Protein AF-A0A916RZM3-F1 (afdb_monomer_lite)

Radius of gyration: 15.5 Å; chains: 1; bounding box: 49×30×32 Å

Foldseek 3Di:
DPPPPPPPQFKDQQQFTKDFPDADVVQQKTWIATPVPRDTDIDRVVRIDSHHDPDDDDPDPPCPDPPPD

Structure (mmCIF, N/CA/C/O backbone):
data_AF-A0A916RZM3-F1
#
_entry.id   AF-A0A916RZM3-F1
#
loop_
_atom_site.group_PDB
_atom_site.id
_atom_site.type_symbol
_atom_site.label_atom_id
_atom_site.label_alt_id
_atom_site.label_comp_id
_atom_site.label_asym_id
_atom_site.label_entity_id
_atom_site.label_seq_id
_atom_site.pdbx_PDB_ins_code
_atom_site.Cartn_x
_atom_site.Cartn_y
_atom_site.Cartn_z
_atom_site.occupancy
_atom_site.B_iso_or_equiv
_atom_site.auth_seq_id
_atom_site.auth_comp_id
_atom_site.auth_asym_id
_atom_site.auth_atom_id
_atom_site.pdbx_PDB_model_num
ATOM 1 N N . MET A 1 1 ? 15.939 -15.101 -10.327 1.00 37.50 1 MET A N 1
ATOM 2 C CA . MET A 1 1 ? 16.198 -14.614 -8.960 1.00 37.50 1 MET A CA 1
ATOM 3 C C . MET A 1 1 ? 14.900 -14.008 -8.490 1.00 37.50 1 MET A C 1
ATOM 5 O O . MET A 1 1 ? 14.410 -13.108 -9.152 1.00 37.50 1 MET A O 1
ATOM 9 N N . ILE A 1 2 ? 14.272 -14.615 -7.487 1.00 41.09 2 ILE A N 1
ATOM 10 C CA . ILE A 1 2 ? 13.091 -14.040 -6.848 1.00 41.09 2 ILE A CA 1
ATOM 11 C C . ILE A 1 2 ? 13.672 -12.968 -5.940 1.00 41.09 2 ILE A C 1
ATOM 13 O O . ILE A 1 2 ? 14.400 -13.303 -5.007 1.00 41.09 2 ILE A O 1
ATOM 17 N N . ASP A 1 3 ? 13.481 -11.704 -6.302 1.00 43.47 3 ASP A N 1
ATOM 18 C CA . ASP A 1 3 ? 13.853 -10.599 -5.434 1.00 43.47 3 ASP A CA 1
ATOM 19 C C . ASP A 1 3 ? 13.152 -10.825 -4.097 1.00 43.47 3 ASP A C 1
ATOM 21 O O . ASP A 1 3 ? 11.923 -10.883 -4.028 1.00 43.47 3 ASP A O 1
ATOM 25 N N . ASN A 1 4 ? 13.952 -11.043 -3.054 1.00 43.50 4 ASN A N 1
ATOM 26 C CA . ASN A 1 4 ? 13.489 -11.054 -1.678 1.00 43.50 4 ASN A CA 1
ATOM 27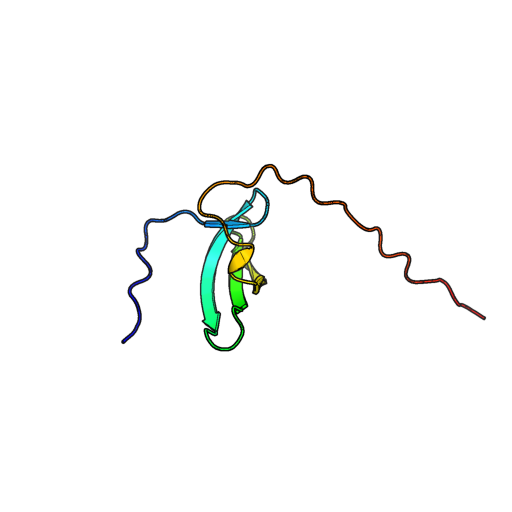 C C . ASN A 1 4 ? 12.928 -9.657 -1.407 1.00 43.50 4 ASN A C 1
ATOM 29 O O . ASN A 1 4 ? 13.674 -8.750 -1.036 1.00 43.50 4 ASN A O 1
ATOM 33 N N . ILE A 1 5 ? 11.631 -9.471 -1.655 1.00 56.28 5 ILE A N 1
ATOM 34 C CA . ILE A 1 5 ? 10.875 -8.324 -1.164 1.00 56.28 5 ILE A CA 1
ATOM 35 C C . ILE A 1 5 ? 11.112 -8.348 0.342 1.00 56.28 5 ILE A C 1
ATOM 37 O O . ILE A 1 5 ? 10.682 -9.286 1.008 1.00 56.28 5 ILE A O 1
ATOM 41 N N . LEU A 1 6 ? 11.902 -7.396 0.847 1.00 51.69 6 LEU A N 1
ATOM 42 C CA . LEU A 1 6 ? 12.176 -7.239 2.271 1.00 51.69 6 LEU A CA 1
ATOM 43 C C . LEU A 1 6 ? 10.830 -7.291 3.008 1.00 51.69 6 LEU A C 1
ATOM 45 O O . LEU A 1 6 ? 10.053 -6.344 2.929 1.00 51.69 6 LEU A O 1
ATOM 49 N N . GLU A 1 7 ? 10.559 -8.392 3.710 1.00 53.25 7 GLU A N 1
ATOM 50 C CA . GLU A 1 7 ? 9.253 -8.732 4.304 1.00 53.25 7 GLU A CA 1
ATOM 51 C C . GLU A 1 7 ? 8.784 -7.780 5.421 1.00 53.25 7 GLU A C 1
ATOM 53 O O . GLU A 1 7 ? 7.806 -8.061 6.102 1.00 53.25 7 GLU A O 1
ATOM 58 N N . ASN A 1 8 ? 9.443 -6.641 5.625 1.00 59.97 8 ASN A N 1
ATOM 59 C CA . ASN A 1 8 ? 9.188 -5.765 6.764 1.00 59.97 8 ASN A CA 1
ATOM 60 C C . ASN A 1 8 ? 8.924 -4.304 6.401 1.00 59.97 8 ASN A C 1
ATOM 62 O O . ASN A 1 8 ? 8.947 -3.442 7.281 1.00 59.97 8 ASN A O 1
ATOM 66 N N . GLN A 1 9 ? 8.694 -3.999 5.125 1.00 72.69 9 GLN A N 1
ATOM 67 C CA . GLN A 1 9 ? 8.310 -2.653 4.727 1.00 72.69 9 GLN A CA 1
ATOM 68 C C . GLN A 1 9 ? 6.790 -2.560 4.571 1.00 72.69 9 GLN A C 1
ATOM 70 O O . GLN A 1 9 ? 6.209 -3.235 3.725 1.00 72.69 9 GLN A O 1
ATOM 75 N N . SER A 1 10 ? 6.149 -1.717 5.385 1.00 80.38 10 SER A N 1
ATOM 76 C CA . SER A 1 10 ? 4.744 -1.355 5.182 1.00 80.38 10 SER A CA 1
ATOM 77 C C . SER A 1 10 ? 4.616 -0.507 3.919 1.00 80.38 10 SER A C 1
ATOM 79 O O . SER A 1 10 ? 5.320 0.496 3.754 1.00 80.38 10 SER A O 1
ATOM 81 N N . TYR A 1 11 ? 3.703 -0.909 3.040 1.00 87.56 11 TYR A N 1
ATOM 82 C CA . TYR A 1 11 ? 3.344 -0.164 1.841 1.00 87.56 11 TYR A CA 1
ATOM 83 C C . TYR A 1 11 ? 1.961 0.445 2.010 1.00 87.56 11 TYR A C 1
ATOM 85 O O . TYR A 1 11 ? 1.074 -0.144 2.624 1.00 87.56 11 TYR A O 1
ATOM 93 N N . TYR A 1 12 ? 1.770 1.620 1.430 1.00 86.75 12 TYR A N 1
ATOM 94 C CA . TYR A 1 12 ? 0.532 2.370 1.489 1.00 86.75 12 TYR A CA 1
ATOM 95 C C . TYR A 1 12 ? 0.092 2.736 0.080 1.00 86.75 12 TYR A C 1
ATOM 97 O O . TYR A 1 12 ? 0.892 3.151 -0.756 1.00 86.75 12 TYR A O 1
ATOM 105 N N . PHE A 1 13 ? -1.204 2.592 -0.166 1.00 85.44 13 PHE A N 1
ATOM 106 C CA . PHE A 1 13 ? -1.872 3.184 -1.314 1.00 85.44 13 PHE A CA 1
ATOM 107 C C . PHE A 1 13 ? -2.930 4.147 -0.792 1.00 85.44 13 PHE A C 1
ATOM 109 O O . PHE A 1 13 ? -3.814 3.740 -0.026 1.00 85.44 13 PHE A O 1
ATOM 116 N N . VAL A 1 14 ? -2.833 5.416 -1.200 1.00 82.44 14 VAL A N 1
ATOM 117 C CA . VAL A 1 14 ? -3.587 6.530 -0.606 1.00 82.44 14 VAL A CA 1
ATOM 118 C C . VAL A 1 14 ? -3.216 6.659 0.879 1.00 82.44 14 VAL A C 1
ATOM 120 O O . VAL A 1 14 ? -2.154 7.173 1.198 1.00 82.44 14 VAL A O 1
ATOM 123 N N . ASP A 1 15 ? -4.012 6.084 1.777 1.00 82.50 15 ASP A N 1
ATOM 124 C CA . ASP A 1 15 ? -3.784 6.062 3.230 1.00 82.50 15 ASP A CA 1
ATOM 125 C C . ASP A 1 15 ? -4.040 4.665 3.826 1.00 82.50 15 ASP A C 1
ATOM 127 O O . ASP A 1 15 ? -4.159 4.495 5.040 1.00 82.50 15 ASP A O 1
ATOM 131 N N . LYS A 1 16 ? -4.168 3.638 2.977 1.00 85.56 16 LYS A N 1
ATOM 132 C CA . LYS A 1 16 ? -4.444 2.266 3.404 1.00 85.56 16 LYS A CA 1
ATOM 133 C C . LYS A 1 16 ? -3.224 1.385 3.228 1.00 85.56 16 LYS A C 1
ATOM 135 O O . LYS A 1 16 ? -2.602 1.392 2.168 1.00 85.56 16 LYS A O 1
ATOM 140 N N . GLU A 1 17 ? -2.938 0.593 4.254 1.00 89.19 17 GLU A N 1
ATOM 141 C CA . GLU A 1 17 ? -1.856 -0.381 4.212 1.00 89.19 17 GLU A CA 1
ATOM 142 C C . GLU A 1 17 ? -2.180 -1.507 3.222 1.00 89.19 17 GLU A C 1
ATOM 144 O O . GLU A 1 17 ? -3.285 -2.071 3.203 1.00 89.19 17 GLU A O 1
ATOM 149 N N . ILE A 1 18 ? -1.203 -1.814 2.378 1.00 90.44 18 ILE A N 1
ATOM 150 C CA . ILE A 1 18 ? -1.282 -2.821 1.328 1.00 90.44 18 ILE A CA 1
ATOM 151 C C . ILE A 1 18 ? -0.055 -3.731 1.359 1.00 90.44 18 ILE A C 1
ATOM 153 O O . ILE A 1 18 ? 1.013 -3.366 1.843 1.00 90.44 18 ILE A O 1
ATOM 157 N N . VAL A 1 19 ? -0.206 -4.919 0.784 1.00 90.94 19 VAL A N 1
ATOM 158 C CA . VAL A 1 19 ? 0.882 -5.862 0.516 1.00 90.94 19 VAL A CA 1
ATOM 159 C C . VAL A 1 19 ? 1.016 -6.025 -0.991 1.00 90.94 19 VAL A C 1
ATOM 161 O O . VAL A 1 19 ? 0.010 -6.196 -1.685 1.00 90.94 19 VAL A O 1
ATOM 164 N N . ILE A 1 20 ? 2.245 -5.993 -1.504 1.00 88.94 20 ILE A N 1
ATOM 165 C CA . ILE A 1 20 ? 2.532 -6.294 -2.909 1.00 88.94 20 ILE A CA 1
ATOM 166 C C . ILE A 1 20 ? 2.507 -7.816 -3.082 1.00 88.94 20 ILE A C 1
ATOM 168 O O . ILE A 1 20 ? 3.342 -8.524 -2.531 1.00 88.94 20 ILE A O 1
ATOM 172 N N . VAL A 1 21 ? 1.533 -8.318 -3.840 1.00 88.56 21 VAL A N 1
ATOM 173 C CA . VAL A 1 21 ? 1.348 -9.753 -4.110 1.00 88.56 21 VAL A CA 1
ATOM 174 C C . VAL A 1 21 ? 2.173 -10.184 -5.319 1.00 88.56 21 VAL A C 1
ATOM 176 O O . VAL A 1 21 ? 2.730 -11.278 -5.346 1.00 88.56 21 VAL A O 1
ATOM 179 N N . ASN A 1 22 ? 2.245 -9.332 -6.343 1.00 84.25 22 ASN A N 1
ATOM 180 C CA . ASN A 1 22 ? 3.010 -9.602 -7.554 1.00 84.25 22 ASN A CA 1
ATOM 181 C C . ASN A 1 22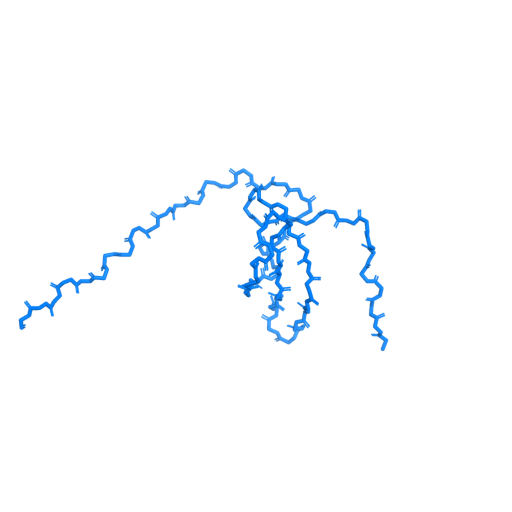 ? 3.412 -8.290 -8.237 1.00 84.25 22 ASN A C 1
ATOM 183 O O . ASN A 1 22 ? 2.689 -7.300 -8.151 1.00 84.25 22 ASN A O 1
ATOM 187 N N . HIS A 1 23 ? 4.521 -8.294 -8.970 1.00 77.94 23 HIS A N 1
ATOM 188 C CA . HIS A 1 23 ? 4.971 -7.155 -9.762 1.00 77.94 23 HIS A CA 1
ATOM 189 C C . HIS A 1 23 ? 5.158 -7.571 -11.227 1.00 77.94 23 HIS A C 1
ATOM 191 O O . HIS A 1 23 ? 5.686 -8.638 -11.536 1.00 77.94 23 HIS A O 1
ATOM 197 N N . ARG A 1 24 ? 4.736 -6.719 -12.163 1.00 76.75 24 ARG A N 1
ATOM 198 C CA . ARG A 1 24 ? 5.032 -6.858 -13.594 1.00 76.75 24 ARG A CA 1
A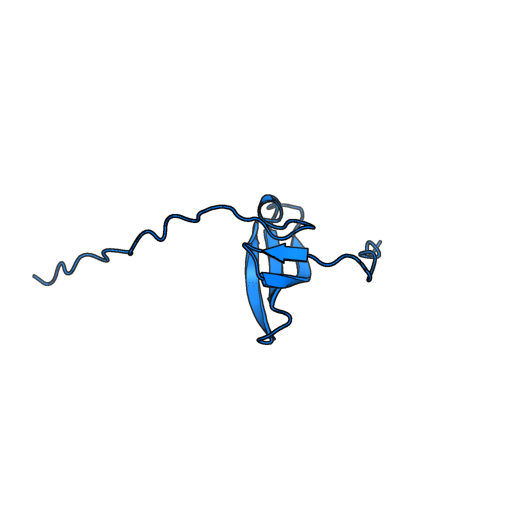TOM 199 C C . ARG A 1 24 ? 5.910 -5.687 -14.024 1.00 76.75 24 ARG A C 1
ATOM 201 O O . ARG A 1 24 ? 5.406 -4.645 -14.441 1.00 76.75 24 ARG A O 1
ATOM 208 N N . ASN A 1 25 ? 7.227 -5.893 -13.967 1.00 64.44 25 ASN A N 1
ATOM 209 C CA . ASN A 1 25 ? 8.243 -4.858 -14.223 1.00 64.44 25 ASN A CA 1
ATOM 210 C C . ASN A 1 25 ? 8.138 -4.188 -15.601 1.00 64.44 25 ASN A C 1
ATOM 212 O O . ASN A 1 25 ? 8.515 -3.035 -15.746 1.00 64.44 25 ASN A O 1
ATOM 216 N N . LEU A 1 26 ? 7.600 -4.876 -16.612 1.00 69.31 26 LEU A N 1
ATOM 217 C CA . LEU A 1 26 ? 7.473 -4.331 -17.970 1.00 69.31 26 LEU A CA 1
ATOM 218 C C . LEU A 1 26 ? 6.478 -3.166 -18.089 1.00 69.31 26 LEU A C 1
ATOM 220 O O . LEU A 1 26 ? 6.548 -2.424 -19.062 1.00 69.31 26 LEU A O 1
ATOM 224 N N . LEU A 1 27 ? 5.543 -3.021 -17.145 1.00 75.56 27 LEU A N 1
ATOM 225 C CA . LEU A 1 27 ? 4.456 -2.038 -17.228 1.00 75.56 27 LEU A CA 1
ATOM 226 C C . LEU A 1 27 ? 4.352 -1.142 -15.986 1.00 75.56 27 LEU A C 1
ATOM 228 O O . LEU A 1 27 ? 3.372 -0.419 -15.863 1.00 75.56 27 LEU A O 1
ATOM 232 N N . ASN A 1 28 ? 5.316 -1.206 -15.059 1.00 84.31 28 ASN A N 1
ATOM 233 C CA . ASN A 1 28 ? 5.229 -0.549 -13.746 1.00 84.31 28 ASN A CA 1
ATOM 234 C C . ASN A 1 28 ? 3.946 -0.908 -12.974 1.00 84.31 28 ASN A C 1
ATOM 236 O O . ASN A 1 28 ? 3.476 -0.133 -12.153 1.00 84.31 28 ASN A O 1
ATOM 240 N N . LEU A 1 29 ? 3.362 -2.083 -13.227 1.00 85.06 29 LEU A N 1
ATOM 241 C CA . LEU A 1 29 ? 2.129 -2.514 -12.572 1.00 85.06 29 LEU A CA 1
ATOM 242 C C . LEU A 1 29 ? 2.441 -3.480 -11.434 1.00 85.06 29 LEU A C 1
ATOM 244 O O . LEU A 1 29 ? 3.225 -4.419 -11.597 1.00 85.06 29 LEU A O 1
ATOM 248 N N . ALA A 1 30 ? 1.760 -3.298 -10.312 1.00 88.12 30 ALA A N 1
ATOM 249 C CA . ALA A 1 30 ? 1.767 -4.201 -9.176 1.00 88.12 30 ALA A CA 1
ATOM 250 C C . ALA A 1 30 ? 0.348 -4.713 -8.904 1.00 88.12 30 ALA A C 1
ATOM 252 O O . ALA A 1 30 ? -0.629 -3.967 -8.975 1.00 88.12 30 ALA A O 1
ATOM 253 N N . ILE A 1 31 ? 0.238 -6.001 -8.587 1.00 89.94 31 ILE A N 1
ATOM 254 C CA . ILE A 1 31 ? -0.950 -6.566 -7.952 1.00 89.94 31 ILE A CA 1
ATOM 255 C C . ILE A 1 31 ? -0.743 -6.398 -6.456 1.00 89.94 31 ILE A C 1
ATOM 257 O O . ILE A 1 31 ? 0.237 -6.900 -5.899 1.00 89.94 31 ILE A O 1
ATOM 261 N N . VAL A 1 32 ? -1.660 -5.687 -5.817 1.00 90.44 32 VAL A N 1
ATOM 262 C CA . VAL A 1 32 ? -1.603 -5.372 -4.393 1.00 90.44 32 VAL A CA 1
ATOM 263 C C . VAL A 1 32 ? -2.868 -5.840 -3.701 1.00 90.44 32 VAL A C 1
ATOM 265 O O . VAL A 1 32 ? -3.913 -5.998 -4.331 1.00 90.44 32 VAL A O 1
ATOM 268 N N . ARG A 1 33 ? -2.775 -6.042 -2.390 1.00 91.62 33 ARG A N 1
ATOM 269 C CA . ARG A 1 33 ? -3.891 -6.451 -1.542 1.00 91.62 33 ARG A CA 1
ATOM 270 C C . ARG A 1 33 ? -3.972 -5.560 -0.319 1.00 91.62 33 ARG A C 1
ATOM 272 O O . ARG A 1 33 ? -2.962 -5.391 0.358 1.00 91.62 33 ARG A O 1
ATOM 279 N N . TYR A 1 34 ? -5.154 -5.045 0.006 1.00 90.06 34 TYR A N 1
ATOM 280 C CA . TYR A 1 34 ? -5.339 -4.381 1.298 1.00 90.06 34 TYR A CA 1
ATOM 281 C C . TYR A 1 34 ? -5.157 -5.368 2.450 1.00 90.06 34 TYR A C 1
ATOM 283 O O . TYR A 1 34 ? -5.705 -6.474 2.413 1.00 90.06 34 TYR A O 1
ATOM 291 N N . VAL A 1 35 ? -4.448 -4.939 3.496 1.00 87.81 35 VAL A N 1
ATOM 292 C CA . VAL A 1 35 ? -4.279 -5.730 4.726 1.00 87.81 35 VAL A CA 1
ATOM 293 C C . VAL A 1 35 ? -5.629 -5.976 5.416 1.00 87.81 35 VAL A C 1
ATOM 295 O O . VAL A 1 35 ? -5.854 -7.048 5.966 1.00 87.81 35 VAL A O 1
ATOM 298 N N . ASP A 1 36 ? -6.555 -5.013 5.335 1.00 87.88 36 ASP A N 1
ATOM 299 C CA . ASP A 1 36 ? -7.833 -5.018 6.062 1.00 87.88 36 ASP A CA 1
ATOM 300 C C . ASP A 1 36 ? -8.968 -5.826 5.405 1.00 87.88 36 ASP A C 1
ATOM 302 O O . ASP A 1 36 ? -9.951 -6.147 6.069 1.00 87.88 36 ASP A O 1
ATOM 306 N N . SER A 1 37 ? -8.879 -6.132 4.106 1.00 82.19 37 SER A N 1
ATOM 307 C CA . SER A 1 37 ? -10.039 -6.627 3.345 1.00 82.19 37 SER A CA 1
ATOM 308 C C . SER A 1 37 ? -9.744 -7.766 2.377 1.00 82.19 37 SER A C 1
ATOM 310 O O . SER A 1 37 ? -10.650 -8.186 1.659 1.00 82.19 37 SER A O 1
ATOM 312 N N . ASN A 1 38 ? -8.509 -8.286 2.337 1.00 81.75 38 ASN A N 1
ATOM 313 C CA . ASN A 1 38 ? -8.065 -9.320 1.386 1.00 81.75 38 ASN A CA 1
ATOM 314 C C . ASN A 1 38 ? -8.400 -9.017 -0.091 1.00 81.75 38 ASN A C 1
ATOM 316 O O . ASN A 1 38 ? -8.296 -9.891 -0.949 1.00 81.75 38 ASN A O 1
ATOM 320 N N . LYS A 1 39 ? -8.798 -7.781 -0.405 1.00 87.19 39 LYS A N 1
ATOM 321 C CA . LYS A 1 39 ? -9.205 -7.364 -1.738 1.00 87.19 39 LYS A CA 1
ATOM 322 C C . LYS A 1 39 ? -7.961 -7.058 -2.551 1.00 87.19 39 LYS A C 1
ATOM 324 O O . LYS A 1 39 ? -7.188 -6.175 -2.178 1.00 87.19 39 LYS A O 1
ATOM 329 N N . GLU A 1 40 ? -7.809 -7.770 -3.660 1.00 90.50 40 GLU A N 1
ATOM 330 C CA . GLU A 1 40 ? -6.723 -7.571 -4.614 1.00 90.50 40 GLU A CA 1
ATOM 331 C C . GLU A 1 40 ? -7.127 -6.602 -5.725 1.00 90.50 40 GLU A C 1
ATOM 333 O O . GLU A 1 40 ? -8.279 -6.577 -6.169 1.00 90.50 40 GLU A O 1
ATOM 338 N N . PHE A 1 41 ? -6.177 -5.789 -6.172 1.00 89.25 41 PHE A N 1
ATOM 339 C CA . PHE A 1 41 ? -6.349 -4.875 -7.294 1.00 89.25 41 PHE A CA 1
ATOM 340 C C . PHE A 1 41 ? -5.002 -4.563 -7.951 1.00 89.25 41 PHE A C 1
ATOM 342 O O . PHE A 1 41 ? -3.938 -4.807 -7.384 1.00 89.25 41 PHE A O 1
ATOM 349 N N . VAL A 1 42 ? -5.058 -4.047 -9.177 1.00 89.75 42 VAL A N 1
ATOM 350 C CA . VAL A 1 42 ? -3.873 -3.626 -9.930 1.00 89.75 42 VAL A CA 1
ATOM 351 C C . VAL A 1 42 ? -3.666 -2.132 -9.723 1.00 89.75 42 VAL A C 1
ATOM 353 O O . VAL A 1 42 ? -4.614 -1.358 -9.851 1.00 89.75 42 VAL A O 1
ATOM 356 N N . VAL A 1 43 ? -2.435 -1.733 -9.430 1.00 87.25 43 VAL A N 1
ATOM 357 C CA . VAL A 1 43 ? -2.030 -0.334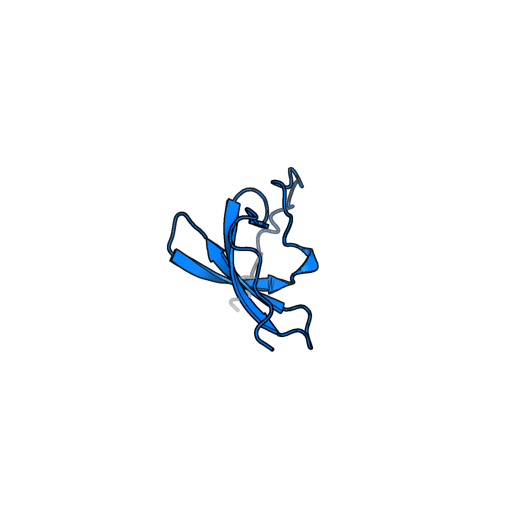 -9.280 1.00 87.25 43 VAL A CA 1
ATOM 358 C C . VAL A 1 43 ? -0.699 -0.110 -9.989 1.00 87.25 43 VAL A C 1
ATOM 360 O O . VAL A 1 43 ? 0.106 -1.034 -10.118 1.00 87.25 43 VAL A O 1
ATOM 363 N N . ASP A 1 44 ? -0.465 1.105 -10.470 1.00 87.12 44 ASP A N 1
ATOM 364 C CA . ASP A 1 44 ? 0.871 1.507 -10.898 1.00 87.12 44 ASP A CA 1
ATOM 365 C C . ASP A 1 44 ? 1.757 1.677 -9.649 1.00 87.12 44 ASP A C 1
ATOM 367 O O . ASP A 1 44 ? 1.374 2.333 -8.678 1.00 87.12 44 ASP A O 1
ATOM 371 N N . ILE A 1 45 ? 2.923 1.030 -9.653 1.00 84.50 45 ILE A N 1
ATOM 372 C CA . ILE A 1 45 ? 3.851 0.967 -8.518 1.00 84.50 45 ILE A CA 1
ATOM 373 C C . ILE A 1 45 ? 4.328 2.354 -8.075 1.00 84.50 45 ILE A C 1
ATOM 375 O O . ILE A 1 45 ? 4.677 2.529 -6.913 1.00 84.50 45 ILE A O 1
ATOM 379 N N . ASN A 1 46 ? 4.285 3.353 -8.962 1.00 85.81 46 ASN A N 1
ATOM 380 C CA . ASN A 1 46 ? 4.652 4.731 -8.645 1.00 85.81 46 ASN A CA 1
ATOM 381 C C . ASN A 1 46 ? 3.644 5.425 -7.712 1.00 85.81 46 ASN A C 1
ATOM 383 O O . ASN A 1 46 ? 3.976 6.451 -7.129 1.00 85.81 46 ASN A O 1
ATOM 387 N N . PHE A 1 47 ? 2.433 4.875 -7.555 1.00 84.25 47 PHE A N 1
ATOM 388 C CA . PHE A 1 47 ? 1.434 5.342 -6.583 1.00 84.25 47 PHE A CA 1
ATOM 389 C C . PHE A 1 47 ? 1.504 4.594 -5.246 1.00 84.25 47 PHE A C 1
ATOM 391 O O . PHE A 1 47 ? 0.703 4.860 -4.348 1.00 84.25 47 PHE A O 1
ATOM 398 N N . ILE A 1 48 ? 2.410 3.621 -5.119 1.00 87.00 48 ILE A N 1
ATOM 399 C CA . ILE A 1 48 ? 2.651 2.920 -3.864 1.00 87.00 48 ILE A CA 1
ATOM 400 C C . ILE A 1 48 ? 3.740 3.670 -3.110 1.00 87.00 48 ILE A C 1
ATOM 402 O O . ILE A 1 48 ? 4.860 3.835 -3.589 1.00 87.00 48 ILE A O 1
ATOM 406 N N . GLU A 1 49 ? 3.423 4.065 -1.887 1.00 84.75 49 GLU A N 1
ATOM 407 C CA . GLU A 1 49 ? 4.352 4.754 -1.008 1.00 84.75 49 GLU A CA 1
ATOM 408 C C . GLU A 1 49 ? 4.715 3.888 0.197 1.00 84.75 49 GLU A C 1
ATOM 410 O O . GLU A 1 49 ? 4.039 2.926 0.551 1.00 84.75 49 GLU A O 1
ATOM 415 N N . THR A 1 50 ? 5.812 4.236 0.861 1.00 85.31 50 THR A N 1
ATOM 416 C CA . THR A 1 50 ? 6.260 3.574 2.102 1.00 85.31 50 THR A CA 1
ATOM 417 C C . THR A 1 50 ? 5.801 4.331 3.350 1.00 85.31 50 THR A C 1
ATOM 419 O O . THR A 1 50 ? 6.114 3.961 4.480 1.00 85.31 50 THR A O 1
ATOM 422 N N . LYS A 1 51 ? 5.053 5.417 3.139 1.00 80.94 51 LYS A N 1
ATOM 423 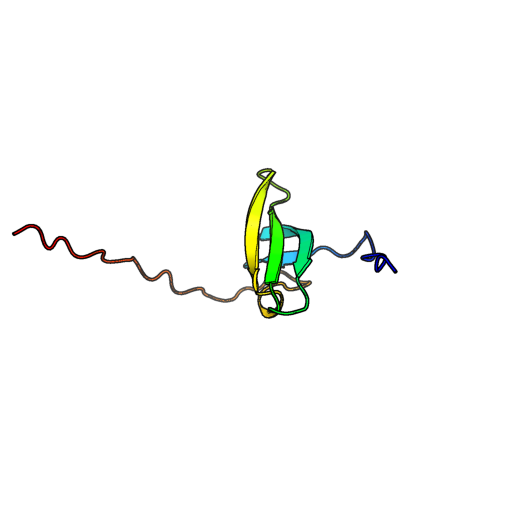C CA . LYS A 1 51 ? 4.374 6.225 4.146 1.00 80.94 51 LYS A CA 1
ATOM 424 C C . LYS A 1 51 ? 2.970 6.545 3.622 1.00 80.94 51 LYS A C 1
ATOM 426 O O . LYS A 1 51 ? 2.804 6.627 2.411 1.00 80.94 51 LYS A O 1
ATOM 431 N N . PRO A 1 52 ? 1.971 6.715 4.499 1.00 78.06 52 PRO A N 1
ATOM 432 C CA . PRO A 1 52 ? 0.642 7.139 4.080 1.00 78.06 52 PRO A CA 1
ATOM 433 C C . PRO A 1 52 ? 0.709 8.526 3.435 1.00 78.06 52 PRO A C 1
ATOM 435 O O . PRO A 1 52 ? 1.313 9.457 3.987 1.00 78.06 52 PRO A O 1
ATOM 438 N N . SER A 1 53 ? 0.100 8.637 2.261 1.00 68.12 53 SER A N 1
ATOM 439 C CA . SER A 1 53 ? 0.087 9.845 1.459 1.00 68.12 53 SER A CA 1
ATOM 440 C C . SER A 1 53 ? -1.171 10.633 1.792 1.00 68.12 53 SER A C 1
ATOM 442 O O . SER A 1 53 ? -2.277 10.259 1.415 1.00 68.12 53 SER A O 1
ATOM 444 N N . LYS A 1 54 ? -1.010 11.793 2.442 1.00 64.44 54 LYS A N 1
ATOM 445 C CA . LYS A 1 54 ? -2.120 12.733 2.711 1.00 64.44 54 LYS A CA 1
ATOM 446 C C . LYS A 1 54 ? -2.646 13.420 1.441 1.00 64.44 54 LYS A C 1
ATOM 448 O O . LYS A 1 54 ? -3.261 14.491 1.532 1.00 64.44 54 LYS A O 1
ATOM 453 N N . GLU A 1 55 ? -2.338 12.891 0.260 1.00 62.09 55 GLU A N 1
ATOM 454 C CA . GLU A 1 55 ? -2.751 13.477 -1.000 1.00 62.09 55 GLU A CA 1
ATOM 455 C C . GLU A 1 55 ? -4.278 13.537 -1.076 1.00 62.09 55 GLU A C 1
ATOM 457 O O . GLU A 1 55 ? -5.009 12.570 -0.864 1.00 62.09 55 GLU A O 1
ATOM 462 N N . ARG A 1 56 ? -4.781 14.745 -1.336 1.00 49.66 56 ARG A N 1
ATOM 463 C CA . ARG A 1 56 ? -6.209 15.004 -1.495 1.00 49.66 56 ARG A CA 1
ATOM 464 C C . ARG A 1 56 ? -6.623 14.490 -2.866 1.00 49.66 56 ARG A C 1
ATOM 466 O O . ARG A 1 56 ? -6.596 15.239 -3.839 1.00 49.66 56 ARG A O 1
ATOM 473 N N . PHE A 1 57 ? -7.002 13.222 -2.952 1.00 55.97 57 PHE A N 1
ATOM 474 C CA . PHE A 1 57 ? -7.555 12.682 -4.188 1.00 55.97 57 PHE A CA 1
ATOM 475 C C . PHE A 1 57 ? -8.886 13.378 -4.497 1.00 55.97 57 PHE A C 1
ATOM 477 O O . PHE A 1 57 ? -9.825 13.361 -3.697 1.00 55.97 57 PHE A O 1
ATOM 484 N N . ILE A 1 58 ? -8.967 14.015 -5.667 1.00 47.28 58 ILE A N 1
ATOM 485 C CA . ILE A 1 58 ? -10.227 14.530 -6.199 1.00 47.28 58 ILE A CA 1
ATOM 486 C C . ILE A 1 58 ? -11.022 13.310 -6.660 1.00 47.28 58 ILE A C 1
ATOM 488 O O . ILE A 1 58 ? -10.693 12.683 -7.665 1.00 47.28 58 ILE A O 1
ATOM 492 N N . SER A 1 59 ? -12.066 12.954 -5.913 1.00 44.34 59 SER A N 1
ATOM 493 C CA . SER A 1 59 ? -13.045 11.977 -6.380 1.00 44.34 59 SER A CA 1
ATOM 494 C C . SER A 1 59 ? -13.795 12.594 -7.559 1.00 44.34 59 SER A C 1
ATOM 496 O O . SER A 1 59 ? -14.652 13.462 -7.384 1.00 44.34 59 SER A O 1
ATOM 498 N N . ILE A 1 60 ? -13.440 12.193 -8.778 1.00 49.50 60 ILE A N 1
ATOM 499 C CA . ILE A 1 60 ? -14.248 12.507 -9.951 1.00 49.50 60 ILE A CA 1
ATOM 500 C C . ILE A 1 60 ? -15.453 11.576 -9.866 1.00 49.50 60 ILE A C 1
ATOM 502 O O . ILE A 1 60 ? -15.335 10.366 -10.053 1.00 49.50 60 ILE A O 1
ATOM 506 N N . LYS A 1 61 ? -16.615 12.139 -9.526 1.00 48.47 61 LYS A N 1
ATOM 507 C CA . LYS A 1 61 ? -17.886 11.444 -9.700 1.00 48.47 61 LYS A CA 1
ATOM 508 C C . LYS A 1 61 ? -18.010 11.158 -11.191 1.00 48.47 61 LYS A C 1
ATOM 510 O O . LYS A 1 61 ? -18.171 12.090 -11.974 1.00 48.47 61 LYS A O 1
ATOM 515 N N . ASP A 1 62 ? -17.891 9.891 -11.562 1.00 44.56 62 ASP A N 1
ATOM 516 C CA . ASP A 1 62 ? -18.127 9.446 -12.925 1.00 44.56 62 ASP A CA 1
ATOM 517 C C . ASP A 1 62 ? -19.598 9.736 -13.246 1.00 44.56 62 ASP A C 1
ATOM 519 O O . ASP A 1 62 ? -20.515 9.051 -12.784 1.00 44.56 62 ASP A O 1
ATOM 523 N N . ILE A 1 63 ? -19.847 10.843 -13.947 1.00 53.19 63 ILE A N 1
ATOM 524 C CA . ILE A 1 63 ? -21.140 11.109 -14.565 1.00 53.19 63 ILE A CA 1
ATOM 525 C C . ILE A 1 63 ? -21.122 10.266 -15.835 1.00 53.19 63 ILE A C 1
ATOM 527 O O . ILE A 1 63 ? -20.946 10.780 -16.939 1.00 53.19 63 ILE A O 1
ATOM 531 N N . VAL A 1 64 ? -21.273 8.948 -15.665 1.00 51.34 64 VAL A N 1
ATOM 532 C CA . VAL A 1 64 ? -21.736 8.084 -16.746 1.00 51.34 64 VAL A CA 1
ATOM 533 C C . VAL A 1 64 ? -23.046 8.704 -17.189 1.00 51.34 64 VAL A C 1
ATOM 535 O O . VAL A 1 64 ? -24.038 8.696 -16.460 1.00 51.34 64 VAL A O 1
ATOM 538 N N . GLY A 1 65 ? -22.991 9.356 -18.346 1.00 49.59 65 GLY A N 1
ATOM 539 C CA . GLY A 1 65 ? -24.128 10.027 -18.925 1.00 49.59 65 GLY A CA 1
ATOM 540 C C . GLY A 1 65 ? -25.278 9.041 -19.020 1.00 49.59 65 GLY A C 1
ATOM 541 O O . GLY A 1 65 ? -25.208 8.062 -19.762 1.00 49.59 65 GLY A O 1
ATOM 542 N N . GLU A 1 66 ? -26.361 9.350 -18.315 1.00 52.62 66 GLU A N 1
ATOM 543 C CA . GLU A 1 66 ? -27.702 8.983 -18.735 1.00 52.62 66 GLU A CA 1
ATOM 544 C C . GLU A 1 66 ? -27.936 9.585 -20.130 1.00 52.62 66 GLU A C 1
ATOM 546 O O . GLU A 1 66 ? -28.577 10.616 -20.301 1.00 52.62 66 GLU A O 1
ATOM 551 N N . ARG A 1 67 ? -27.385 8.957 -21.167 1.00 49.34 67 ARG A N 1
ATOM 552 C CA . ARG A 1 67 ? -27.900 9.077 -22.528 1.00 49.34 67 ARG A CA 1
ATOM 553 C C . ARG A 1 67 ? -28.789 7.873 -22.788 1.00 49.34 67 ARG A C 1
ATOM 555 O O . ARG A 1 67 ? -28.502 7.028 -23.623 1.00 49.34 67 ARG A O 1
ATOM 562 N N . ASN A 1 68 ? -29.879 7.818 -22.027 1.00 48.06 68 ASN A N 1
ATOM 563 C CA . ASN A 1 68 ? -31.099 7.157 -22.464 1.00 48.06 68 ASN A CA 1
ATOM 564 C C . ASN A 1 68 ? -31.893 8.159 -23.312 1.00 48.06 68 ASN A C 1
ATOM 566 O O . ASN A 1 68 ? -32.659 8.951 -22.762 1.00 48.06 68 ASN A O 1
ATOM 570 N N . LYS A 1 69 ? -31.675 8.138 -24.631 1.00 45.44 69 LYS A N 1
ATOM 571 C CA . LYS A 1 69 ? -32.712 8.171 -25.678 1.00 45.44 69 LYS A CA 1
ATOM 572 C C . LYS A 1 69 ? -32.093 8.146 -27.068 1.00 45.44 69 LYS A C 1
ATOM 574 O O . LYS A 1 69 ? -31.175 8.958 -27.30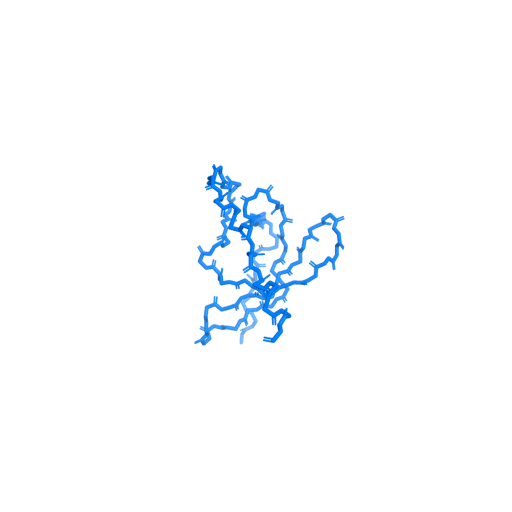9 1.00 45.44 69 LYS A O 1
#

Organism: NCBI:txid1274357

pLDDT: mean 72.34, std 17.41, range [37.5, 91.62]

Sequence (69 aa):
MIDNILENQSYYFVDKEIVIVNHRNLLNLAIVRYVDSNKEFVVDINFIETKPSKERFISIKDIVGERNK

Secondary structure (DSSP, 8-state):
------TT--EEETTEEEEEEEEEGGGTEEEEEETTT--EEEEEGGGEESS------------------